Protein AF-A0A533QEI3-F1 (afdb_monomer_lite)

Organism: NCBI:txid2494326

InterPro domains:
  IPR002804 Archease [PTHR12682] (1-106)
  IPR023572 Archease domain [PF01951] (1-106)
  IPR036820 Archease domain superfamily [G3DSA:3.55.10.10] (1-106)
  IPR036820 Archease domain superfamily [SSF69819] (1-106)

Secondary structure (DSSP, 8-state):
-HHHHB-GGG----EEEEEEEE-SSHHHHHHHHHHHHHHHHHHH-EEEEEEEEEEE-SSEEEEEEEEEE--TTT--B-----EE-STT-EEEEETTEEEEE--EE-

Radius of gyration: 14.09 Å; chains: 1; bounding box: 33×28×41 Å

Sequence (106 aa):
MFDIITDLSRVDNTIEYNLEVSGIDREQLLVNWLTELLYLHDVKTLLFKDFCITDMRDNQLQATIHGESFIGNKHVINTEIKAVTYHGLSITQKDHQWKARVIFDL

Structure (mmCIF, N/CA/C/O backbone):
data_AF-A0A533QEI3-F1
#
_entry.id   AF-A0A533QEI3-F1
#
loop_
_atom_site.group_PDB
_atom_site.id
_atom_site.type_symbol
_atom_site.label_atom_id
_atom_site.label_alt_id
_atom_site.label_comp_id
_atom_site.label_asym_id
_atom_site.label_entity_id
_atom_site.label_seq_id
_atom_site.pdbx_PDB_ins_code
_atom_site.Cartn_x
_atom_site.Cartn_y
_atom_site.Cartn_z
_atom_site.occupancy
_atom_site.B_iso_or_equiv
_atom_site.auth_seq_id
_atom_site.auth_comp_id
_atom_site.auth_asym_id
_atom_site.auth_atom_id
_atom_site.pdbx_PDB_model_num
ATOM 1 N N . MET A 1 1 ? -4.657 -5.725 -0.555 1.00 93.19 1 MET A N 1
ATOM 2 C CA . MET A 1 1 ? -4.033 -5.919 0.770 1.00 93.19 1 MET A CA 1
ATOM 3 C C . MET A 1 1 ? -5.033 -5.597 1.869 1.00 93.19 1 MET A C 1
ATOM 5 O O . MET A 1 1 ? -5.492 -6.536 2.492 1.00 93.19 1 MET A O 1
ATOM 9 N N . PHE A 1 2 ? -5.456 -4.337 2.048 1.00 95.12 2 PHE A N 1
ATOM 10 C CA . PHE A 1 2 ? -6.368 -3.960 3.143 1.00 95.12 2 PHE A CA 1
ATOM 11 C C . PHE A 1 2 ? -7.739 -4.651 3.136 1.00 95.12 2 PHE A C 1
ATOM 13 O O . PHE A 1 2 ? -8.273 -4.905 4.205 1.00 95.12 2 PHE A O 1
ATOM 20 N N . ASP A 1 3 ? -8.251 -5.048 1.971 1.00 93.88 3 ASP A N 1
ATOM 21 C CA . ASP A 1 3 ? -9.479 -5.856 1.858 1.00 93.88 3 ASP A CA 1
ATOM 22 C C . ASP A 1 3 ? -9.356 -7.263 2.489 1.00 93.88 3 ASP A C 1
ATOM 24 O O . ASP A 1 3 ? -10.339 -7.861 2.907 1.00 93.88 3 ASP A O 1
ATOM 28 N N . ILE A 1 4 ? -8.130 -7.793 2.602 1.00 93.38 4 ILE A N 1
ATOM 29 C CA . ILE A 1 4 ? -7.846 -9.050 3.321 1.00 93.38 4 ILE A CA 1
ATOM 30 C C . ILE A 1 4 ? -7.806 -8.791 4.837 1.00 93.38 4 ILE A C 1
ATOM 32 O O . ILE A 1 4 ? -8.213 -9.644 5.629 1.00 93.38 4 ILE A O 1
ATOM 36 N N . ILE A 1 5 ? -7.327 -7.605 5.229 1.00 94.31 5 ILE A N 1
ATOM 37 C CA . ILE A 1 5 ? -7.161 -7.196 6.627 1.00 94.31 5 ILE A CA 1
ATOM 38 C C . ILE A 1 5 ? -8.518 -6.894 7.269 1.00 94.31 5 ILE A C 1
ATOM 40 O O . ILE A 1 5 ? -8.798 -7.367 8.368 1.00 94.31 5 ILE A O 1
ATOM 44 N N . THR A 1 6 ? -9.379 -6.118 6.607 1.00 94.88 6 THR A N 1
ATOM 45 C CA . THR A 1 6 ? -10.662 -5.666 7.162 1.00 94.88 6 THR A CA 1
ATOM 46 C C . THR A 1 6 ? -11.681 -5.333 6.069 1.00 94.88 6 THR A C 1
ATOM 48 O O . THR 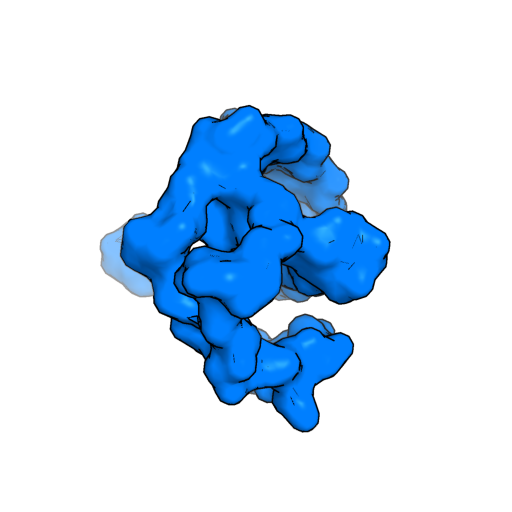A 1 6 ? -11.345 -5.222 4.894 1.00 94.88 6 THR A O 1
ATOM 51 N N . ASP A 1 7 ? -12.937 -5.136 6.467 1.00 94.69 7 ASP A N 1
ATOM 52 C CA . ASP A 1 7 ? -14.009 -4.668 5.587 1.00 94.69 7 ASP A CA 1
ATOM 53 C C . ASP A 1 7 ? -13.811 -3.183 5.221 1.00 94.69 7 ASP A C 1
ATOM 55 O O . ASP A 1 7 ? -14.117 -2.277 6.005 1.00 94.69 7 ASP A O 1
ATOM 59 N N . LEU A 1 8 ? -13.322 -2.932 4.002 1.00 94.31 8 LEU A N 1
ATOM 60 C CA . LEU A 1 8 ? -13.079 -1.587 3.470 1.00 94.31 8 LEU A CA 1
ATOM 61 C C . LEU A 1 8 ? -14.356 -0.754 3.279 1.00 94.31 8 LEU A C 1
ATOM 63 O O . LEU A 1 8 ? -14.277 0.473 3.172 1.00 94.31 8 LEU A O 1
ATOM 67 N N . SER A 1 9 ? -15.548 -1.363 3.255 1.00 93.62 9 SER A N 1
ATOM 68 C CA . SER A 1 9 ? -16.801 -0.598 3.168 1.00 93.62 9 SER A CA 1
ATOM 69 C C . SER A 1 9 ? -17.009 0.289 4.395 1.00 93.62 9 SER A C 1
ATOM 71 O O . SER A 1 9 ? -17.610 1.355 4.288 1.00 93.62 9 SER A O 1
ATOM 73 N N . ARG A 1 10 ? -16.431 -0.117 5.529 1.00 94.25 10 ARG A N 1
ATOM 74 C CA . ARG A 1 10 ? -16.459 0.627 6.782 1.00 94.25 10 ARG A CA 1
ATOM 75 C C . ARG A 1 10 ? -15.320 1.622 6.904 1.00 94.25 10 ARG A C 1
ATOM 77 O O . ARG A 1 10 ? -15.330 2.363 7.865 1.00 94.25 10 ARG A O 1
ATOM 84 N N . VAL A 1 11 ? -14.343 1.636 6.000 1.00 95.31 11 VAL A N 1
ATOM 85 C CA . VAL A 1 11 ? -13.226 2.585 6.062 1.00 95.31 11 VAL A CA 1
ATOM 86 C C . VAL A 1 11 ? -13.618 3.901 5.381 1.00 95.31 11 VAL A C 1
ATOM 88 O O . VAL A 1 11 ? -14.042 3.903 4.221 1.00 95.31 11 VAL A O 1
ATOM 91 N N . ASP A 1 12 ? -13.489 5.003 6.114 1.00 95.44 12 ASP A N 1
ATOM 92 C CA . ASP A 1 12 ? -13.693 6.378 5.650 1.00 95.44 12 ASP A CA 1
ATOM 93 C C . ASP A 1 12 ? -12.352 7.045 5.313 1.00 95.44 12 ASP A C 1
ATOM 95 O O . ASP A 1 12 ? -11.308 6.641 5.812 1.00 95.44 12 ASP A O 1
ATOM 99 N N . ASN A 1 13 ? -12.385 8.109 4.506 1.00 95.25 13 ASN A N 1
ATOM 100 C CA . ASN A 1 13 ? -11.206 8.879 4.088 1.00 95.25 13 ASN A CA 1
ATOM 101 C C . ASN A 1 13 ? -11.061 10.164 4.911 1.00 95.25 13 ASN A C 1
ATOM 103 O O . ASN A 1 13 ? -11.222 11.271 4.400 1.00 95.25 13 ASN A O 1
ATOM 107 N N . THR A 1 14 ? -10.823 10.019 6.211 1.00 96.06 14 THR A N 1
ATOM 108 C CA . THR A 1 14 ? -10.692 11.154 7.14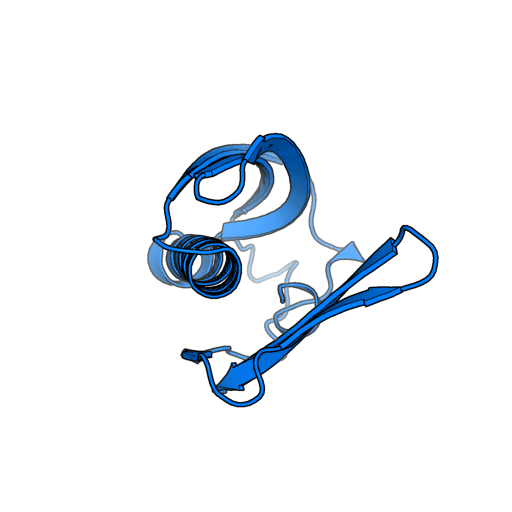0 1.00 96.06 14 THR A CA 1
ATOM 109 C C . THR A 1 14 ? -9.258 11.657 7.286 1.00 96.06 14 THR A C 1
ATOM 111 O O . THR A 1 14 ? -9.054 12.791 7.720 1.00 96.06 14 THR A O 1
ATOM 114 N N . ILE A 1 15 ? -8.269 10.843 6.911 1.00 95.94 15 ILE A N 1
ATOM 115 C CA . ILE A 1 15 ? -6.851 11.206 6.903 1.00 95.94 15 ILE A CA 1
ATOM 116 C C . ILE A 1 15 ? -6.265 11.061 5.500 1.00 95.94 15 ILE A C 1
ATOM 118 O O . ILE A 1 15 ? -6.710 10.238 4.699 1.00 95.94 15 ILE A O 1
ATOM 122 N N . GLU A 1 16 ? -5.216 11.837 5.250 1.00 96.88 16 GLU A N 1
ATOM 123 C CA . GLU A 1 16 ? -4.418 11.809 4.030 1.00 96.88 16 GLU A CA 1
ATOM 124 C C . GLU A 1 16 ? -2.945 11.593 4.389 1.00 96.88 16 GLU A C 1
ATOM 126 O O . GLU A 1 16 ? -2.429 12.207 5.327 1.00 96.88 16 GLU A O 1
ATOM 131 N N . TYR A 1 17 ? -2.268 10.731 3.634 1.00 95.62 17 TYR A N 1
ATOM 132 C CA . TYR A 1 17 ? -0.829 10.514 3.718 1.00 95.62 17 TYR A CA 1
ATOM 133 C C . TYR A 1 17 ? -0.202 10.630 2.333 1.00 95.62 17 TYR A C 1
ATOM 135 O O . TYR A 1 17 ? -0.650 9.994 1.384 1.00 95.62 17 TYR A O 1
ATOM 143 N N . ASN A 1 18 ? 0.872 11.409 2.230 1.00 96.75 18 ASN A N 1
ATOM 144 C CA . ASN A 1 18 ? 1.722 11.410 1.047 1.00 96.75 18 ASN A CA 1
ATOM 145 C C . ASN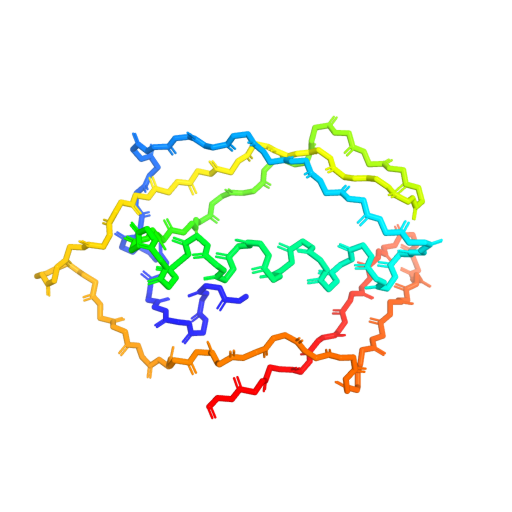 A 1 18 ? 2.861 10.428 1.270 1.00 96.75 18 ASN A C 1
ATOM 147 O O . ASN A 1 18 ? 3.566 10.505 2.279 1.00 96.75 18 ASN A O 1
ATOM 151 N N . LEU A 1 19 ? 3.008 9.500 0.336 1.00 96.00 19 LEU A N 1
ATOM 152 C CA . LEU A 1 19 ? 3.976 8.428 0.406 1.00 96.00 19 LEU A CA 1
ATOM 153 C C . LEU A 1 19 ? 4.867 8.456 -0.829 1.00 96.00 19 LEU A C 1
ATOM 155 O O . LEU A 1 19 ? 4.390 8.598 -1.955 1.00 96.00 19 LEU A O 1
ATOM 159 N N . GLU A 1 20 ? 6.161 8.286 -0.602 1.00 97.25 20 GLU A N 1
ATOM 160 C CA . GLU A 1 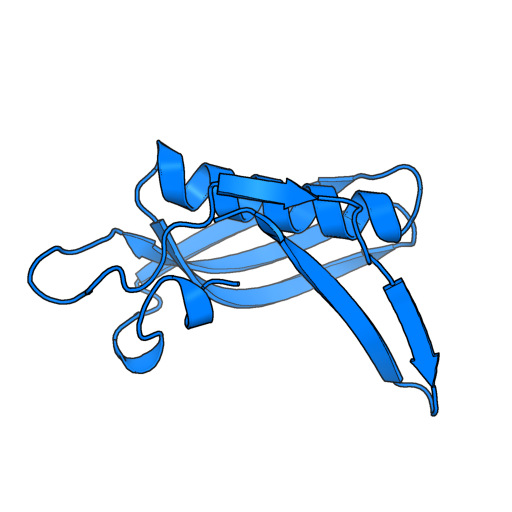20 ? 7.165 8.195 -1.647 1.00 97.25 20 GLU A CA 1
ATOM 161 C C . GLU A 1 20 ? 8.043 6.981 -1.377 1.00 97.25 20 GLU A C 1
ATOM 163 O O . GLU A 1 20 ? 8.636 6.851 -0.307 1.00 97.25 20 GLU A O 1
ATOM 168 N N . VAL A 1 21 ? 8.116 6.082 -2.353 1.00 97.38 21 VAL A N 1
ATOM 169 C CA . VAL A 1 21 ? 8.925 4.866 -2.277 1.00 97.38 21 VAL A CA 1
ATOM 170 C C . VAL A 1 21 ? 9.791 4.738 -3.517 1.00 97.38 21 VAL A C 1
ATOM 172 O O . VAL A 1 21 ? 9.432 5.182 -4.609 1.00 97.38 21 VAL A O 1
ATOM 175 N N . SER A 1 22 ? 10.948 4.108 -3.346 1.00 96.56 22 SER A N 1
ATOM 176 C CA . SER A 1 22 ? 11.861 3.776 -4.437 1.00 96.56 22 SER A CA 1
ATOM 177 C C . SER A 1 22 ? 12.247 2.301 -4.392 1.00 96.56 22 SER A C 1
ATOM 179 O O . SER A 1 22 ? 12.119 1.645 -3.358 1.00 96.56 22 SER A O 1
ATOM 181 N N . GLY A 1 23 ? 12.694 1.766 -5.522 1.00 95.12 23 GLY A N 1
ATOM 182 C CA . GLY A 1 23 ? 13.168 0.391 -5.670 1.00 95.12 23 GLY A CA 1
ATOM 183 C C . GLY A 1 23 ? 14.094 0.275 -6.876 1.00 95.12 23 GLY A C 1
ATOM 184 O O . GLY A 1 23 ? 14.053 1.123 -7.758 1.00 95.12 23 GLY A O 1
ATOM 185 N N . ILE A 1 24 ? 14.951 -0.743 -6.932 1.00 93.25 24 ILE A N 1
ATOM 186 C CA . ILE A 1 24 ? 15.878 -0.924 -8.068 1.00 93.25 24 ILE A CA 1
ATOM 187 C C . ILE A 1 24 ? 15.169 -1.346 -9.363 1.00 93.25 24 ILE A C 1
ATOM 189 O O . ILE A 1 24 ? 15.698 -1.137 -10.452 1.00 93.25 24 ILE A O 1
ATOM 193 N N . ASP A 1 25 ? 13.979 -1.926 -9.235 1.00 92.00 25 ASP A N 1
ATOM 194 C CA . ASP A 1 25 ? 13.096 -2.335 -10.318 1.00 92.00 25 ASP A CA 1
ATOM 195 C C . ASP A 1 25 ? 11.628 -2.271 -9.859 1.00 92.00 25 ASP A C 1
ATOM 197 O O . ASP A 1 25 ? 11.315 -1.916 -8.718 1.00 92.00 25 ASP A O 1
ATOM 201 N N . ARG A 1 26 ? 10.710 -2.634 -10.758 1.00 91.75 26 ARG A N 1
ATOM 202 C CA . ARG A 1 26 ? 9.263 -2.586 -10.509 1.00 91.75 26 ARG A CA 1
ATOM 203 C C . ARG A 1 26 ? 8.797 -3.588 -9.456 1.00 91.75 26 ARG A C 1
ATOM 205 O O . ARG A 1 26 ? 7.809 -3.331 -8.771 1.00 91.75 26 ARG A O 1
ATOM 212 N N . GLU A 1 27 ? 9.471 -4.728 -9.352 1.00 92.75 27 GLU A N 1
ATOM 213 C CA . GLU A 1 27 ? 9.136 -5.776 -8.391 1.00 92.75 27 GLU A CA 1
ATOM 214 C C . GLU A 1 27 ? 9.460 -5.311 -6.976 1.00 92.75 27 GLU A C 1
ATOM 216 O O . GLU A 1 27 ? 8.589 -5.312 -6.104 1.00 92.75 27 GLU A O 1
ATOM 221 N N . GLN A 1 28 ? 10.676 -4.810 -6.775 1.00 94.00 28 GLN A N 1
ATOM 222 C CA . GLN A 1 28 ? 11.088 -4.206 -5.521 1.00 94.00 28 GLN A CA 1
ATOM 223 C C . GLN A 1 28 ? 10.276 -2.949 -5.199 1.00 94.00 28 GLN A C 1
ATOM 225 O O . GLN A 1 28 ? 9.907 -2.757 -4.044 1.00 94.00 28 GLN A O 1
ATOM 230 N N . LEU A 1 29 ? 9.941 -2.120 -6.193 1.00 95.31 29 LEU A N 1
ATOM 231 C CA . LEU A 1 29 ? 9.091 -0.947 -5.985 1.00 95.31 29 LEU A CA 1
ATOM 232 C C . LEU A 1 29 ? 7.715 -1.338 -5.422 1.00 95.31 29 LEU A C 1
ATOM 234 O O . LEU A 1 29 ? 7.245 -0.714 -4.472 1.00 95.31 29 LEU A O 1
ATOM 238 N N . LEU A 1 30 ? 7.092 -2.394 -5.959 1.00 94.88 30 LEU A N 1
ATOM 239 C CA . LEU A 1 30 ? 5.810 -2.901 -5.462 1.00 94.88 30 LEU A CA 1
ATOM 240 C C . LEU A 1 30 ? 5.927 -3.498 -4.053 1.00 94.88 30 LEU A C 1
ATOM 242 O O . LEU A 1 30 ? 5.050 -3.272 -3.219 1.00 94.88 30 LEU A O 1
ATOM 246 N N . VAL A 1 31 ? 6.994 -4.253 -3.776 1.00 95.38 31 VAL A N 1
ATOM 247 C CA . VAL A 1 31 ? 7.229 -4.815 -2.438 1.00 95.38 31 VAL A CA 1
ATOM 248 C C . VAL A 1 31 ? 7.435 -3.699 -1.418 1.00 95.38 31 VAL A C 1
ATOM 250 O O . VAL A 1 31 ? 6.775 -3.708 -0.382 1.00 95.38 31 VAL A O 1
ATOM 253 N N . ASN A 1 32 ? 8.276 -2.710 -1.720 1.00 95.94 32 ASN A N 1
ATOM 254 C CA . ASN A 1 32 ? 8.526 -1.565 -0.845 1.00 95.94 32 ASN A CA 1
ATOM 255 C C . ASN A 1 32 ? 7.251 -0.746 -0.610 1.00 95.94 32 ASN A C 1
ATOM 257 O O . ASN A 1 32 ? 6.954 -0.400 0.529 1.00 95.94 32 ASN A O 1
ATOM 261 N N . TRP A 1 33 ? 6.453 -0.514 -1.657 1.00 96.75 33 TRP A N 1
ATOM 262 C CA . TRP A 1 33 ? 5.146 0.136 -1.550 1.00 96.75 33 TRP A CA 1
ATOM 263 C C . TRP A 1 33 ? 4.217 -0.566 -0.552 1.00 96.75 33 TRP A C 1
ATOM 265 O O . TRP A 1 33 ? 3.716 0.051 0.384 1.00 96.75 33 TRP A O 1
ATOM 275 N N . LEU A 1 34 ? 3.996 -1.870 -0.731 1.00 96.69 34 LEU A N 1
ATOM 276 C CA . LEU A 1 34 ? 3.109 -2.638 0.144 1.00 96.69 34 LEU A CA 1
ATOM 277 C C . LEU A 1 34 ? 3.675 -2.777 1.564 1.00 96.69 34 LEU A C 1
ATOM 279 O O . LEU A 1 34 ? 2.905 -2.815 2.519 1.00 96.69 34 LEU A O 1
ATOM 283 N N . THR A 1 35 ? 5.000 -2.838 1.701 1.00 96.38 35 THR A N 1
ATOM 284 C CA . THR A 1 35 ? 5.683 -2.929 3.000 1.00 96.38 35 THR A CA 1
ATOM 285 C C . THR A 1 35 ? 5.500 -1.647 3.799 1.00 96.38 35 THR A C 1
ATOM 287 O O . THR A 1 35 ? 5.189 -1.712 4.982 1.00 96.38 35 THR A O 1
ATOM 290 N N . GLU A 1 36 ? 5.623 -0.484 3.161 1.00 96.81 36 GLU A N 1
ATOM 291 C CA . GLU A 1 36 ? 5.394 0.802 3.821 1.00 96.81 36 GLU A CA 1
ATOM 292 C C . GLU A 1 36 ? 3.921 0.961 4.240 1.00 96.81 36 GLU A C 1
ATOM 294 O O . GLU A 1 36 ? 3.627 1.399 5.352 1.00 96.81 36 GLU A O 1
ATOM 299 N N . LEU A 1 37 ? 2.975 0.526 3.398 1.00 97.12 37 LEU A N 1
ATOM 300 C CA . LEU A 1 37 ? 1.556 0.486 3.767 1.00 97.12 37 LEU A CA 1
ATOM 301 C C . LEU A 1 37 ? 1.286 -0.432 4.966 1.00 97.12 37 LEU A C 1
ATOM 303 O O . LEU A 1 37 ? 0.487 -0.076 5.834 1.00 97.12 37 LEU A O 1
ATOM 307 N N . LEU A 1 38 ? 1.939 -1.597 5.015 1.00 96.38 38 LEU A N 1
ATOM 308 C CA . LEU A 1 38 ? 1.830 -2.528 6.135 1.00 96.38 38 LEU A CA 1
ATOM 309 C C . LEU A 1 38 ? 2.445 -1.934 7.409 1.00 96.38 38 LEU A C 1
ATOM 311 O O . LEU A 1 38 ? 1.818 -1.957 8.458 1.00 96.38 38 LEU A O 1
ATOM 315 N N . TYR A 1 39 ? 3.605 -1.287 7.307 1.00 96.12 39 TYR A N 1
ATOM 316 C CA . TYR A 1 39 ? 4.219 -0.575 8.427 1.00 96.12 39 TYR A CA 1
ATOM 317 C C . TYR A 1 39 ? 3.293 0.504 9.010 1.00 96.12 39 TYR A C 1
ATOM 319 O O . TYR A 1 39 ? 3.131 0.600 10.228 1.00 96.12 39 TYR A O 1
ATOM 327 N N . LEU A 1 40 ? 2.647 1.311 8.161 1.00 96.25 40 LEU A N 1
ATOM 328 C CA . LEU A 1 40 ? 1.680 2.314 8.617 1.00 96.25 40 LEU A CA 1
ATOM 329 C C . LEU A 1 40 ? 0.469 1.673 9.307 1.00 96.25 40 LEU A C 1
ATOM 331 O O . LEU A 1 40 ? -0.059 2.245 10.263 1.00 96.25 40 LEU A O 1
ATOM 335 N N . HIS A 1 41 ? 0.043 0.497 8.851 1.00 95.56 41 HIS A N 1
ATOM 336 C CA . HIS A 1 41 ? -0.996 -0.270 9.522 1.00 95.56 41 HIS A CA 1
ATOM 337 C C . HIS A 1 41 ? -0.544 -0.743 10.907 1.00 95.56 41 HIS A C 1
ATOM 339 O O . HIS A 1 41 ? -1.177 -0.389 11.900 1.00 95.56 41 HIS A O 1
ATOM 345 N N . ASP A 1 42 ? 0.579 -1.450 10.987 1.00 94.31 42 ASP A N 1
ATOM 346 C CA . ASP A 1 42 ? 1.025 -2.122 12.210 1.00 94.31 42 ASP A CA 1
ATOM 347 C C . ASP A 1 42 ? 1.482 -1.131 13.285 1.00 94.31 42 ASP A C 1
ATOM 349 O O . ASP A 1 42 ? 1.190 -1.291 14.470 1.00 94.31 42 ASP A O 1
ATOM 353 N N . VAL A 1 43 ? 2.194 -0.077 12.879 1.00 95.06 43 VAL A N 1
ATOM 354 C CA . VAL A 1 43 ? 2.829 0.861 13.816 1.00 95.06 43 VAL A CA 1
ATOM 355 C C . VAL A 1 43 ? 1.938 2.052 14.127 1.00 95.06 43 VAL A C 1
ATOM 357 O O . VAL A 1 43 ? 1.904 2.514 15.268 1.00 95.06 43 VAL A O 1
ATOM 360 N N . LYS A 1 44 ? 1.216 2.577 13.130 1.00 94.50 44 LYS A N 1
ATOM 361 C CA . LYS A 1 44 ? 0.345 3.748 13.321 1.00 94.50 44 LYS A CA 1
ATOM 362 C C . LYS A 1 44 ? -1.128 3.387 13.453 1.00 94.50 44 LYS A C 1
ATOM 364 O O . LYS A 1 44 ? -1.938 4.290 13.657 1.00 94.50 44 LYS A O 1
ATOM 369 N N . THR A 1 45 ? -1.493 2.106 13.384 1.00 95.12 45 THR A N 1
ATOM 370 C CA . THR A 1 45 ? -2.886 1.636 13.483 1.00 95.12 45 THR A CA 1
ATOM 371 C C . THR A 1 45 ? -3.792 2.318 12.456 1.00 95.12 45 THR A C 1
ATOM 373 O O . THR A 1 45 ? -4.884 2.780 12.781 1.00 95.12 45 THR A O 1
ATOM 376 N N . LEU A 1 46 ? -3.310 2.449 11.216 1.00 96.06 46 LEU A N 1
ATOM 377 C CA . LEU A 1 46 ? -4.040 3.089 10.118 1.00 96.06 46 LEU A CA 1
ATOM 378 C C . LEU A 1 46 ? -4.627 2.054 9.155 1.00 96.06 46 LEU A C 1
ATOM 380 O O . LEU A 1 46 ? -4.063 0.985 8.930 1.00 96.06 46 LEU A O 1
ATOM 384 N N . LEU A 1 47 ? -5.772 2.384 8.572 1.00 96.81 47 LEU A N 1
ATOM 385 C CA . LEU A 1 47 ? -6.442 1.608 7.540 1.00 96.81 47 LEU A CA 1
ATOM 386 C C . LEU A 1 47 ? -6.632 2.500 6.322 1.00 96.81 47 LEU A C 1
ATOM 388 O O . LEU A 1 47 ? -7.206 3.578 6.447 1.00 96.81 47 LEU A O 1
ATOM 392 N N . PHE A 1 48 ? -6.177 2.046 5.156 1.00 97.31 48 PHE A N 1
ATOM 393 C CA . PHE A 1 48 ? -6.283 2.801 3.907 1.00 97.31 48 PHE A CA 1
ATOM 394 C C . PHE A 1 48 ? -7.231 2.117 2.930 1.00 97.31 48 PHE A C 1
ATOM 396 O O . PHE A 1 48 ? -7.240 0.889 2.804 1.00 97.31 48 PHE A O 1
ATOM 403 N N . LYS A 1 49 ? -8.012 2.931 2.223 1.00 95.88 49 LYS A N 1
ATOM 404 C CA . LYS A 1 49 ? -9.026 2.479 1.267 1.00 95.88 49 LYS A CA 1
ATOM 405 C C . LYS A 1 49 ? -8.775 3.006 -0.134 1.00 95.88 49 LYS A C 1
ATOM 407 O O . LYS A 1 49 ? -8.947 2.250 -1.086 1.00 95.88 49 LYS A O 1
ATOM 412 N N . ASP A 1 50 ? -8.338 4.255 -0.245 1.00 96.38 50 ASP A N 1
ATOM 413 C CA . ASP A 1 50 ? -8.106 4.908 -1.526 1.00 96.38 50 ASP A CA 1
ATOM 414 C C . ASP A 1 50 ? -6.628 5.244 -1.717 1.00 96.38 50 ASP A C 1
ATOM 416 O O . ASP A 1 50 ? -5.930 5.676 -0.800 1.00 96.38 50 ASP A O 1
ATOM 420 N N . PHE A 1 51 ? -6.147 5.004 -2.935 1.00 96.75 51 PHE A N 1
ATOM 421 C CA . PHE A 1 51 ? -4.743 5.129 -3.309 1.00 96.75 51 PHE A CA 1
ATOM 422 C C . PHE A 1 51 ? -4.661 5.872 -4.642 1.00 96.75 51 PHE A C 1
ATOM 424 O O . PHE A 1 51 ? -5.032 5.334 -5.685 1.00 96.75 51 PHE A O 1
ATOM 431 N N . CYS A 1 52 ? -4.180 7.110 -4.613 1.00 96.69 52 CYS A N 1
ATOM 432 C CA . CYS A 1 52 ? -3.998 7.944 -5.791 1.00 96.69 52 CYS A CA 1
ATOM 433 C C . CYS A 1 52 ? -2.509 8.030 -6.129 1.00 96.69 52 CYS A C 1
ATOM 435 O O . CYS A 1 52 ? -1.746 8.679 -5.418 1.00 96.69 52 CYS A O 1
ATOM 437 N N . ILE A 1 53 ? -2.086 7.370 -7.207 1.00 96.00 53 ILE A N 1
ATOM 438 C CA . ILE A 1 53 ? -0.703 7.460 -7.688 1.00 96.00 53 ILE A CA 1
ATOM 439 C C . ILE A 1 53 ? -0.524 8.795 -8.414 1.00 96.00 53 ILE A C 1
ATOM 441 O O . ILE A 1 53 ? -1.180 9.040 -9.426 1.00 96.00 53 ILE A O 1
ATOM 445 N N . THR A 1 54 ? 0.348 9.654 -7.892 1.00 96.00 54 THR A N 1
ATOM 446 C CA . THR A 1 54 ? 0.578 11.012 -8.406 1.00 96.00 54 THR A CA 1
ATOM 447 C C . THR A 1 54 ? 1.753 11.076 -9.381 1.00 96.00 54 THR A C 1
ATOM 449 O O . THR A 1 54 ? 1.679 11.818 -10.358 1.00 96.00 54 THR A O 1
ATOM 452 N N . ASP A 1 55 ? 2.798 10.271 -9.167 1.00 95.19 55 ASP A N 1
ATOM 453 C CA . ASP A 1 55 ? 3.898 10.048 -10.116 1.00 95.19 55 ASP A CA 1
ATOM 454 C C . ASP A 1 55 ? 4.362 8.590 -10.036 1.00 95.19 55 ASP A C 1
ATOM 456 O O . ASP A 1 55 ? 4.463 8.014 -8.950 1.00 95.19 55 ASP A O 1
ATOM 460 N N . MET A 1 56 ? 4.663 7.980 -11.182 1.00 92.25 56 MET A N 1
ATOM 461 C CA . MET A 1 56 ? 5.217 6.628 -11.225 1.00 92.25 56 MET A CA 1
ATOM 462 C C . MET A 1 56 ? 6.239 6.495 -12.345 1.00 92.25 56 MET A C 1
ATOM 464 O O . MET A 1 56 ? 5.960 6.760 -13.515 1.00 92.25 56 MET A O 1
ATOM 468 N N . ARG A 1 57 ? 7.424 6.023 -11.967 1.00 90.31 57 ARG A N 1
ATOM 469 C CA . ARG A 1 57 ? 8.553 5.709 -12.847 1.00 90.31 57 ARG A CA 1
ATOM 470 C C . ARG A 1 57 ? 8.965 4.257 -12.621 1.00 90.31 57 ARG A C 1
ATOM 472 O O . ARG A 1 57 ? 8.405 3.569 -11.773 1.00 90.31 57 ARG A O 1
ATOM 479 N N . ASP A 1 58 ? 9.965 3.781 -13.358 1.00 86.06 58 ASP A N 1
ATOM 480 C CA . ASP A 1 58 ? 10.423 2.389 -13.235 1.00 86.06 58 ASP A CA 1
ATOM 481 C C . ASP A 1 58 ? 10.962 2.033 -11.839 1.00 86.06 58 ASP A C 1
ATOM 483 O O . ASP A 1 58 ? 10.910 0.870 -11.447 1.00 86.06 58 ASP A O 1
ATOM 487 N N . ASN A 1 59 ? 11.454 3.026 -11.095 1.00 91.50 59 ASN A N 1
ATOM 488 C CA . ASN A 1 59 ? 12.168 2.855 -9.831 1.00 91.50 59 ASN A CA 1
ATOM 489 C C . ASN A 1 59 ? 11.624 3.724 -8.681 1.00 91.50 59 ASN A C 1
ATOM 491 O O . ASN A 1 59 ? 12.220 3.754 -7.605 1.00 91.50 59 ASN A O 1
ATOM 495 N N . GLN A 1 60 ? 10.534 4.463 -8.898 1.00 95.69 60 GLN A N 1
ATOM 496 C CA . GLN A 1 60 ? 10.001 5.425 -7.934 1.00 95.69 60 GLN A CA 1
ATOM 497 C C . GLN A 1 60 ? 8.486 5.546 -8.077 1.00 95.69 60 GLN A C 1
ATOM 499 O O . GLN A 1 60 ? 7.957 5.531 -9.190 1.00 95.69 60 GLN A O 1
ATOM 504 N N . LEU A 1 61 ? 7.798 5.678 -6.948 1.00 96.81 61 LEU A N 1
ATOM 505 C CA . LEU A 1 61 ? 6.356 5.862 -6.876 1.00 96.81 61 LEU A CA 1
ATOM 506 C C . LEU A 1 61 ? 6.048 6.911 -5.816 1.00 96.81 61 LEU A C 1
ATOM 508 O O . LEU A 1 61 ? 6.502 6.806 -4.676 1.00 96.81 61 LEU A O 1
ATOM 512 N N . GLN A 1 62 ? 5.259 7.902 -6.211 1.00 97.56 62 GLN A N 1
ATOM 513 C CA . GLN A 1 62 ? 4.649 8.878 -5.324 1.00 97.56 62 GLN A CA 1
ATOM 514 C C . GLN A 1 62 ? 3.139 8.693 -5.358 1.00 97.56 62 GLN A C 1
ATOM 516 O O . GLN A 1 62 ? 2.540 8.486 -6.418 1.00 97.56 62 GLN A O 1
ATOM 521 N N . ALA A 1 63 ? 2.525 8.742 -4.186 1.00 97.81 63 ALA A N 1
ATOM 522 C CA . ALA A 1 63 ? 1.097 8.561 -4.057 1.00 97.81 63 ALA A CA 1
ATOM 523 C C . ALA A 1 63 ? 0.537 9.322 -2.864 1.00 97.81 63 ALA A C 1
ATOM 525 O O . ALA A 1 63 ? 1.180 9.461 -1.825 1.00 97.81 63 ALA A O 1
ATOM 526 N N . THR A 1 64 ? -0.709 9.742 -3.012 1.00 97.88 64 THR A N 1
ATOM 527 C CA . THR A 1 64 ? -1.544 10.218 -1.921 1.00 97.88 64 THR A CA 1
ATOM 528 C C . THR A 1 64 ? -2.511 9.098 -1.558 1.00 97.88 64 THR A C 1
ATOM 530 O O . THR A 1 64 ? -3.236 8.595 -2.417 1.00 97.88 64 THR A O 1
ATOM 533 N N . ILE A 1 65 ? -2.492 8.671 -0.299 1.00 97.62 65 ILE A N 1
ATOM 534 C CA . ILE A 1 65 ? -3.331 7.588 0.220 1.00 97.62 65 ILE A CA 1
ATOM 535 C C . ILE A 1 65 ? -4.295 8.133 1.266 1.00 97.62 65 ILE A C 1
ATOM 537 O O . ILE A 1 65 ? -3.930 8.984 2.081 1.00 97.62 65 ILE A O 1
ATOM 541 N N . HIS A 1 66 ? -5.519 7.618 1.257 1.00 98.00 66 HIS A N 1
ATOM 542 C CA . HIS A 1 66 ? -6.596 8.065 2.131 1.00 98.00 66 HIS A CA 1
ATOM 543 C C . HIS A 1 66 ? -7.184 6.911 2.929 1.00 98.00 66 HIS A C 1
ATOM 545 O O . HIS A 1 66 ? -7.225 5.755 2.487 1.00 98.00 66 HIS A O 1
ATOM 551 N N . GLY A 1 67 ? -7.620 7.240 4.138 1.00 96.94 67 GLY A N 1
ATOM 552 C CA . GLY A 1 67 ? -8.152 6.259 5.066 1.00 96.94 67 GLY A CA 1
ATOM 553 C C . GLY A 1 67 ? -8.499 6.860 6.416 1.00 96.94 67 GLY A C 1
ATOM 554 O O . GLY A 1 67 ? -8.864 8.034 6.512 1.00 96.94 67 GLY A O 1
ATOM 555 N N . GLU A 1 68 ? -8.343 6.075 7.474 1.00 97.00 68 GLU A N 1
ATOM 556 C CA . GLU A 1 68 ? -8.570 6.512 8.850 1.00 97.00 68 GLU A CA 1
ATOM 557 C C . GLU A 1 68 ? -7.757 5.685 9.856 1.00 97.00 68 GLU A C 1
ATOM 559 O O . GLU A 1 68 ? -7.126 4.685 9.512 1.00 97.00 68 GLU A O 1
ATOM 564 N N . SER A 1 69 ? -7.757 6.110 11.120 1.00 96.81 69 SER A N 1
ATOM 565 C CA . SER A 1 69 ? -7.211 5.299 12.211 1.00 96.81 69 SER A CA 1
ATOM 566 C C . SER A 1 69 ? -8.184 4.183 12.588 1.00 96.81 69 SER A C 1
ATOM 568 O O . SER A 1 69 ? -9.396 4.357 12.514 1.00 96.81 69 SER A O 1
ATOM 570 N N . PHE A 1 70 ? -7.661 3.038 13.016 1.00 95.25 70 PHE A N 1
ATOM 571 C CA . PHE A 1 70 ? -8.457 1.916 13.485 1.00 95.25 70 PHE A CA 1
ATOM 572 C C . PHE A 1 70 ? -9.347 2.309 14.672 1.00 95.25 70 PHE A C 1
ATOM 574 O O . PHE A 1 70 ? -8.894 2.820 15.696 1.00 95.25 70 PHE A O 1
ATOM 581 N N . ILE A 1 71 ? -10.630 1.982 14.554 1.00 95.00 71 ILE A N 1
ATOM 582 C CA . ILE A 1 71 ? -11.658 2.202 15.574 1.00 95.00 71 ILE A CA 1
ATOM 583 C C . ILE A 1 71 ? -12.300 0.856 15.940 1.00 95.00 71 ILE A C 1
ATOM 585 O O . ILE A 1 71 ? -13.046 0.272 15.151 1.00 95.00 71 ILE A O 1
ATOM 589 N N . GLY A 1 72 ? -12.038 0.357 17.151 1.00 90.12 72 GLY A N 1
ATOM 590 C CA . GLY A 1 72 ? -12.378 -1.021 17.542 1.00 90.12 72 GLY A CA 1
ATOM 591 C C . GLY A 1 72 ? -13.869 -1.388 17.549 1.00 90.12 72 GLY A C 1
ATOM 592 O O . GLY A 1 72 ? -14.201 -2.567 17.503 1.00 90.12 72 GLY A O 1
ATOM 593 N N . ASN A 1 73 ? -14.784 -0.415 17.586 1.00 92.12 73 ASN A N 1
ATOM 594 C CA . ASN A 1 73 ? -16.231 -0.661 17.479 1.00 92.12 73 ASN A CA 1
ATOM 595 C C . ASN A 1 73 ? -16.754 -0.632 16.029 1.00 92.12 73 ASN A C 1
ATOM 597 O O . ASN A 1 73 ? -17.903 -0.998 15.784 1.00 92.12 73 ASN A O 1
ATOM 601 N N . LYS A 1 74 ? -15.930 -0.179 15.083 1.00 92.88 74 LYS A N 1
ATOM 602 C CA . LYS A 1 74 ? -16.284 0.030 13.677 1.00 92.88 74 LYS A CA 1
ATOM 603 C C . LYS A 1 74 ? -15.624 -1.025 12.790 1.00 92.88 74 LYS A C 1
ATOM 605 O O . LYS A 1 74 ? -16.303 -1.644 11.965 1.00 92.88 74 LYS A O 1
ATOM 610 N N . HIS A 1 75 ? -14.333 -1.271 13.008 1.00 94.62 75 HIS A N 1
ATOM 611 C CA . HIS A 1 75 ? -13.508 -2.162 12.196 1.00 94.62 75 HIS A CA 1
ATOM 612 C C . HIS A 1 75 ? -13.277 -3.502 12.887 1.00 94.62 75 HIS A C 1
ATOM 614 O O . HIS A 1 75 ? -13.008 -3.567 14.085 1.00 94.62 75 HIS A O 1
ATOM 620 N N . VAL A 1 76 ? -13.336 -4.572 12.100 1.00 92.44 76 VAL A N 1
ATOM 621 C CA . VAL A 1 76 ? -12.990 -5.930 12.526 1.00 92.44 76 VAL A CA 1
ATOM 622 C C . VAL A 1 76 ? -11.779 -6.367 11.718 1.00 92.44 76 VAL A C 1
ATOM 624 O O . VAL A 1 76 ? -11.826 -6.330 10.488 1.00 92.44 76 VAL A O 1
ATOM 627 N N . ILE A 1 77 ? -10.698 -6.752 12.395 1.00 92.44 77 ILE A N 1
ATOM 628 C CA . ILE A 1 77 ? -9.528 -7.335 11.733 1.00 92.44 77 ILE A CA 1
ATOM 629 C C . ILE A 1 77 ? -9.834 -8.807 11.461 1.00 92.44 77 ILE A C 1
ATOM 631 O O . ILE A 1 77 ? -10.005 -9.593 12.390 1.00 92.44 77 ILE A O 1
ATOM 635 N N . ASN A 1 78 ? -9.959 -9.151 10.182 1.00 91.44 78 ASN A N 1
ATOM 636 C CA . ASN A 1 78 ? -10.272 -10.502 9.720 1.00 91.44 78 ASN A CA 1
ATOM 637 C C . ASN A 1 78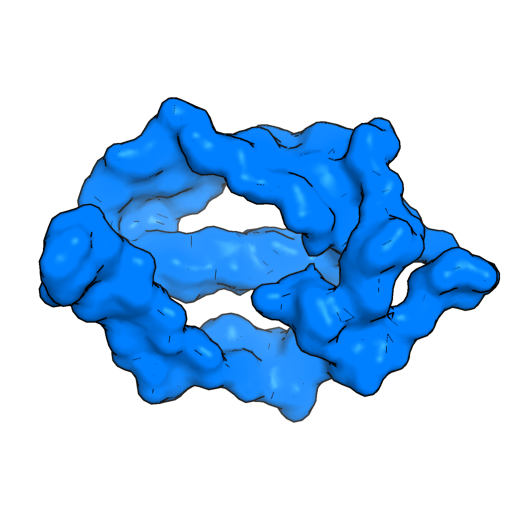 ? -9.006 -11.350 9.587 1.00 91.44 78 ASN A C 1
ATOM 639 O O . ASN A 1 78 ? -9.010 -12.526 9.945 1.00 91.44 78 ASN A O 1
ATOM 643 N N . THR A 1 79 ? -7.937 -10.746 9.069 1.00 91.75 79 THR A N 1
ATOM 644 C CA . THR A 1 79 ? -6.664 -11.421 8.814 1.00 91.75 79 THR A CA 1
ATOM 645 C C . THR A 1 79 ? -5.519 -10.471 9.123 1.00 91.75 79 THR A C 1
ATOM 647 O O . THR A 1 79 ? -5.512 -9.336 8.653 1.00 91.75 79 THR A O 1
ATOM 650 N N . GLU A 1 80 ? -4.534 -10.943 9.875 1.00 91.25 80 GLU A N 1
ATOM 651 C CA . GLU A 1 80 ? -3.277 -10.227 10.065 1.00 91.25 80 GLU A CA 1
ATOM 652 C C . GLU A 1 80 ? -2.310 -10.617 8.943 1.00 91.25 80 GLU A C 1
ATOM 654 O O . GLU A 1 80 ? -2.174 -11.794 8.617 1.00 91.25 80 GLU A O 1
ATOM 659 N N . ILE A 1 81 ? -1.685 -9.627 8.307 1.00 93.00 81 ILE A N 1
ATOM 660 C CA . ILE A 1 81 ? -0.631 -9.852 7.315 1.00 93.00 81 ILE A CA 1
ATOM 661 C C . ILE A 1 81 ? 0.693 -9.575 8.018 1.00 93.00 81 ILE A C 1
ATOM 663 O O . ILE A 1 81 ? 0.915 -8.458 8.459 1.00 93.00 81 ILE A O 1
ATOM 667 N N . LYS A 1 82 ? 1.586 -10.562 8.100 1.00 90.31 82 LYS A N 1
ATOM 668 C CA . LYS A 1 82 ? 2.892 -10.421 8.764 1.00 90.31 82 LYS A CA 1
ATOM 669 C C . LYS A 1 82 ? 3.948 -9.794 7.874 1.00 90.31 82 LYS A C 1
ATOM 671 O O . LYS A 1 82 ? 4.804 -9.052 8.347 1.00 90.31 82 LYS A O 1
ATOM 676 N N . ALA A 1 83 ? 3.945 -10.156 6.593 1.00 89.56 83 ALA A N 1
ATOM 677 C CA . ALA A 1 83 ? 4.972 -9.704 5.670 1.00 89.56 83 ALA A CA 1
ATOM 678 C C . ALA A 1 83 ? 4.507 -9.699 4.213 1.00 89.56 83 ALA A C 1
ATOM 680 O O . ALA A 1 83 ? 3.745 -10.553 3.749 1.00 89.56 83 ALA A O 1
ATOM 681 N N . VAL A 1 84 ? 5.068 -8.751 3.465 1.00 92.25 84 VAL A N 1
ATOM 682 C CA . VAL A 1 84 ? 5.056 -8.733 2.004 1.00 92.25 84 VAL A CA 1
ATOM 683 C C . VAL A 1 84 ? 6.323 -9.431 1.528 1.00 92.25 84 VAL A C 1
ATOM 685 O O . VAL A 1 84 ? 7.428 -9.030 1.890 1.00 92.25 84 VAL A O 1
ATOM 688 N N . THR A 1 85 ? 6.186 -10.476 0.715 1.00 89.19 85 THR A N 1
ATOM 689 C CA . THR A 1 85 ? 7.338 -11.257 0.248 1.00 89.19 85 THR A CA 1
ATOM 690 C C . THR A 1 85 ? 7.464 -11.226 -1.271 1.00 89.19 85 THR A C 1
ATOM 692 O O . THR A 1 85 ? 6.502 -10.970 -1.995 1.00 89.19 85 THR A O 1
ATOM 695 N N . TYR A 1 86 ? 8.658 -11.556 -1.764 1.00 89.31 86 TYR A N 1
ATOM 696 C CA . TYR A 1 86 ? 8.903 -11.797 -3.189 1.00 89.31 86 TYR A CA 1
ATOM 697 C C . TYR A 1 86 ? 8.380 -13.172 -3.650 1.00 89.31 86 TYR A C 1
ATOM 699 O O . TYR A 1 86 ? 8.453 -13.506 -4.833 1.00 89.31 86 TYR A O 1
ATOM 707 N N . HIS A 1 87 ? 7.862 -14.006 -2.739 1.00 88.62 87 HIS A N 1
ATOM 708 C CA . HIS A 1 87 ? 7.409 -15.348 -3.081 1.00 88.62 87 HIS A CA 1
ATOM 709 C C . HIS A 1 87 ? 6.184 -15.292 -4.002 1.00 88.62 87 HIS A C 1
ATOM 711 O O . HIS A 1 87 ? 5.135 -14.763 -3.644 1.00 88.62 87 HIS A O 1
ATOM 717 N N . GLY A 1 88 ? 6.315 -15.841 -5.212 1.00 86.62 88 GLY A N 1
ATOM 718 C CA . GLY A 1 88 ? 5.240 -15.818 -6.208 1.00 86.62 88 GLY A CA 1
ATOM 719 C C . GLY A 1 88 ? 4.886 -14.416 -6.720 1.00 86.62 88 GLY A C 1
ATOM 720 O O . GLY A 1 88 ? 3.817 -14.254 -7.320 1.00 86.62 88 GLY A O 1
ATOM 721 N N . LEU A 1 89 ? 5.761 -13.428 -6.488 1.00 92.94 89 LEU A N 1
ATOM 722 C CA . LEU A 1 89 ? 5.645 -12.092 -7.057 1.00 92.94 89 LEU A CA 1
ATOM 723 C C . LEU A 1 89 ? 5.699 -12.186 -8.582 1.00 92.94 89 LEU A C 1
ATOM 725 O O . LEU A 1 89 ? 6.524 -12.895 -9.154 1.00 92.94 89 LEU A O 1
ATOM 729 N N . SER A 1 90 ? 4.783 -11.494 -9.247 1.00 93.31 90 SER A N 1
ATOM 730 C CA . SER A 1 90 ? 4.789 -11.408 -10.702 1.00 93.31 90 SER A CA 1
ATOM 731 C C . SER A 1 90 ? 4.132 -10.118 -11.144 1.00 93.31 90 SER A C 1
ATOM 733 O O . SER A 1 90 ? 3.012 -9.823 -10.727 1.00 93.31 90 SER A O 1
ATOM 735 N N . ILE A 1 91 ? 4.807 -9.376 -12.017 1.00 93.62 91 ILE A N 1
ATOM 736 C CA . ILE A 1 91 ? 4.265 -8.196 -12.686 1.00 93.62 91 ILE A CA 1
ATOM 737 C C . ILE A 1 91 ? 4.272 -8.478 -14.184 1.00 93.62 91 ILE A C 1
ATOM 739 O O . ILE A 1 91 ? 5.314 -8.730 -14.782 1.00 93.62 91 ILE A O 1
ATOM 743 N N . THR A 1 92 ? 3.097 -8.458 -14.805 1.00 94.19 92 THR A N 1
ATOM 744 C CA . THR A 1 92 ? 2.941 -8.752 -16.233 1.00 94.19 92 THR A CA 1
ATOM 745 C C . THR A 1 92 ? 2.115 -7.677 -16.914 1.00 94.19 92 THR A C 1
ATOM 747 O O . THR A 1 92 ? 1.143 -7.177 -16.345 1.00 94.19 92 THR A O 1
ATOM 750 N N . GLN A 1 93 ? 2.492 -7.338 -18.144 1.00 92.75 93 GLN A N 1
ATOM 751 C CA . GLN A 1 93 ? 1.699 -6.479 -19.014 1.00 92.75 93 GLN A CA 1
ATOM 752 C C . GLN A 1 93 ? 1.007 -7.343 -20.067 1.00 92.75 93 GLN A C 1
ATOM 754 O O . GLN A 1 93 ? 1.670 -8.092 -20.786 1.00 92.75 93 GLN A O 1
ATOM 759 N N . LYS A 1 94 ? -0.319 -7.252 -20.157 1.00 93.31 94 LYS A N 1
ATOM 760 C CA . LYS A 1 94 ? -1.121 -7.894 -21.208 1.00 93.31 94 LYS A CA 1
ATOM 761 C C . LYS A 1 94 ? -2.203 -6.931 -21.664 1.00 93.31 94 LYS A C 1
ATOM 763 O O . LYS A 1 94 ? -2.811 -6.274 -20.828 1.00 93.31 94 LYS A O 1
ATOM 768 N N . ASP A 1 95 ? -2.414 -6.830 -22.973 1.00 92.25 95 ASP A N 1
ATOM 769 C CA . ASP A 1 95 ? -3.477 -6.006 -23.569 1.00 92.25 95 ASP A CA 1
ATOM 770 C C . ASP A 1 95 ? -3.479 -4.551 -23.062 1.00 92.25 95 ASP A C 1
ATOM 772 O O . ASP A 1 95 ? -4.512 -3.993 -22.702 1.00 92.25 95 ASP A O 1
ATOM 776 N N . HIS A 1 96 ? -2.285 -3.949 -22.980 1.00 91.00 96 HIS A N 1
ATOM 777 C CA . HIS A 1 96 ? -2.044 -2.606 -22.430 1.00 91.00 96 HIS A CA 1
ATOM 778 C C . HIS A 1 96 ? -2.426 -2.412 -20.949 1.00 91.00 96 HIS A C 1
ATOM 780 O O . HIS A 1 96 ? -2.365 -1.292 -20.447 1.00 91.00 96 HIS A O 1
ATOM 786 N N . GLN A 1 97 ? -2.739 -3.486 -20.223 1.00 93.19 97 GLN A N 1
ATOM 787 C CA . GLN A 1 97 ? -3.033 -3.471 -18.794 1.00 93.19 97 GLN A CA 1
ATOM 788 C C . GLN A 1 97 ? -1.898 -4.109 -17.997 1.00 93.19 97 GLN A C 1
ATOM 790 O O . GLN A 1 97 ? -1.293 -5.103 -18.408 1.00 93.19 97 GLN A O 1
ATOM 795 N N . TRP A 1 98 ? -1.620 -3.533 -16.831 1.00 90.88 98 TRP A N 1
ATOM 796 C CA . TRP A 1 98 ? -0.668 -4.079 -15.873 1.00 90.88 98 TRP A CA 1
ATOM 797 C C . TRP A 1 98 ? -1.394 -4.949 -14.856 1.00 90.88 98 TRP A C 1
ATOM 799 O O . TRP A 1 98 ? -2.413 -4.551 -14.294 1.00 90.88 98 TRP A O 1
ATOM 809 N N . LYS A 1 99 ? -0.846 -6.134 -14.596 1.00 93.81 99 LYS A N 1
ATOM 810 C CA . LYS A 1 99 ? -1.327 -7.043 -13.562 1.00 93.81 99 LYS A CA 1
ATOM 811 C C . LYS A 1 99 ? -0.175 -7.458 -12.666 1.00 93.81 99 LYS A C 1
ATOM 813 O O . LYS A 1 99 ? 0.813 -8.012 -13.147 1.00 93.81 99 LYS A O 1
ATOM 818 N N . ALA A 1 100 ? -0.353 -7.245 -11.368 1.00 93.62 100 ALA A N 1
ATOM 819 C CA . ALA A 1 100 ? 0.541 -7.741 -10.338 1.00 93.62 100 ALA A CA 1
ATOM 820 C C . ALA A 1 100 ? -0.111 -8.889 -9.554 1.00 93.62 100 ALA A C 1
ATOM 822 O O . ALA A 1 100 ? -1.321 -8.891 -9.315 1.00 93.62 100 ALA A O 1
ATOM 823 N N . ARG A 1 101 ? 0.699 -9.861 -9.141 1.00 94.06 101 ARG A N 1
ATOM 824 C CA . ARG A 1 101 ? 0.350 -10.894 -8.165 1.00 94.06 101 ARG A CA 1
ATOM 825 C C . ARG A 1 101 ? 1.3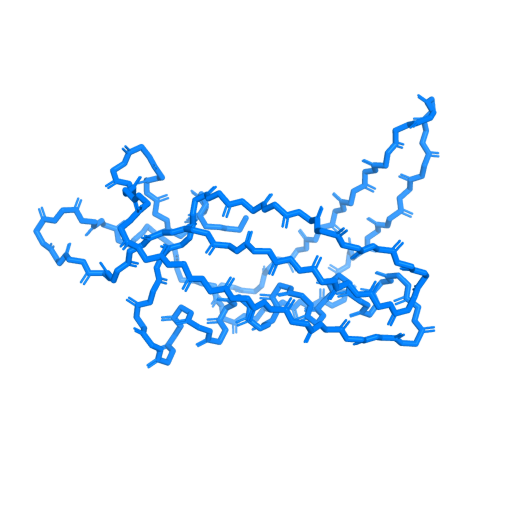65 -10.840 -7.034 1.00 94.06 101 ARG A C 1
ATOM 827 O O . ARG A 1 101 ? 2.558 -10.816 -7.303 1.00 94.06 101 ARG A O 1
ATOM 834 N N . VAL A 1 102 ? 0.871 -10.858 -5.801 1.00 94.31 102 VAL A N 1
ATOM 835 C CA . VAL A 1 102 ? 1.670 -10.884 -4.570 1.00 94.31 102 VAL A CA 1
ATOM 836 C C . VAL A 1 102 ? 1.083 -11.951 -3.651 1.00 94.31 102 VAL A C 1
ATOM 838 O O . VAL A 1 102 ? -0.141 -12.098 -3.599 1.00 94.31 102 VAL A O 1
ATOM 841 N N . ILE A 1 103 ? 1.938 -12.704 -2.959 1.00 92.69 103 ILE A N 1
ATOM 842 C CA . ILE A 1 103 ? 1.536 -13.641 -1.905 1.00 92.69 103 ILE A CA 1
ATOM 843 C C . ILE A 1 103 ? 2.021 -13.073 -0.571 1.00 92.69 103 ILE A C 1
ATOM 845 O O . ILE A 1 103 ? 3.204 -12.773 -0.402 1.00 92.69 103 ILE A O 1
ATOM 849 N N . PHE A 1 104 ? 1.078 -12.899 0.350 1.00 91.75 104 PHE A N 1
ATOM 850 C CA . PHE A 1 104 ? 1.331 -12.388 1.692 1.00 91.75 104 PHE A CA 1
ATOM 851 C C . PHE A 1 104 ? 1.590 -13.539 2.663 1.00 91.75 104 PHE A C 1
ATOM 853 O O . PHE A 1 104 ? 0.991 -14.607 2.519 1.00 91.75 104 PHE A O 1
ATOM 860 N N . ASP A 1 105 ? 2.458 -13.296 3.641 1.00 90.88 105 ASP A N 1
ATOM 861 C CA . ASP A 1 105 ? 2.598 -14.151 4.820 1.00 90.88 105 ASP A CA 1
ATOM 862 C C . ASP A 1 105 ? 1.600 -13.693 5.892 1.00 90.88 105 ASP A C 1
ATOM 864 O O . ASP A 1 105 ? 1.429 -12.486 6.085 1.00 90.88 105 ASP A O 1
ATOM 868 N N . LEU A 1 106 ? 0.923 -14.638 6.548 1.00 89.12 106 LEU A N 1
ATOM 869 C CA . LEU A 1 106 ? -0.150 -14.402 7.527 1.00 89.12 106 LEU A CA 1
ATOM 870 C C . LEU A 1 106 ? 0.245 -14.936 8.904 1.00 89.12 106 LEU A C 1
ATOM 872 O O . LEU A 1 106 ? 0.952 -15.965 8.992 1.00 89.12 106 LEU A O 1
#

pLDDT: mean 94.19, std 2.52, range [86.06, 98.0]

Foldseek 3Di:
DLVLFWPLVLWDFPDKDKDKFWAPFPLRRVQRVVQVVLCCCPPVQWGWNDWAFPDDDGTMTIIMTGTGHDDPVRIDGNDRFDGWDSVVWDWDADPNDIDTDTDTDD